Protein AF-A0A7V1RE77-F1 (afdb_monomer_lite)

pLDDT: mean 76.83, std 16.81, range [46.41, 97.62]

Radius of gyration: 34.16 Å; chains: 1; bounding box: 74×62×82 Å

Secondary structure (DSSP, 8-state):
------------------------------PPP--------------------HHHHHHHHHHHHHHHHHHHHHHHHHHHHHHHHHHHHHHHHHHHHHHHHHHHHHHHHHH-GGGGS--HHHHHHHHHHHHHHHHHHHS-TTSTTHHHHHHHHHHHHHHHHHHHHHHHT-

Structure (mmCIF, N/CA/C/O backbone):
data_AF-A0A7V1RE77-F1
#
_entry.id   AF-A0A7V1RE77-F1
#
loop_
_atom_site.group_PDB
_atom_site.id
_atom_site.type_symbol
_atom_site.label_atom_id
_atom_site.label_alt_id
_atom_site.label_comp_id
_atom_site.label_asym_id
_atom_site.label_entity_id
_atom_site.label_seq_id
_atom_site.pdbx_PDB_ins_code
_atom_site.Cartn_x
_atom_site.Cartn_y
_atom_site.Cartn_z
_atom_site.occupancy
_atom_site.B_iso_or_equiv
_atom_site.auth_seq_id
_atom_site.auth_comp_id
_atom_site.auth_asym_id
_atom_site.auth_atom_id
_atom_site.pdbx_PDB_model_num
ATOM 1 N N . MET A 1 1 ? -33.441 -24.476 -20.440 1.00 50.47 1 MET A N 1
ATOM 2 C CA . MET A 1 1 ? -33.194 -23.279 -19.606 1.00 50.47 1 MET A CA 1
ATOM 3 C C . MET A 1 1 ? -32.379 -22.295 -20.426 1.00 50.47 1 MET A C 1
ATOM 5 O O . MET A 1 1 ? -31.229 -22.578 -20.737 1.00 50.47 1 MET A O 1
ATOM 9 N N . GLN A 1 2 ? -33.026 -21.233 -20.901 1.00 46.41 2 GLN A N 1
ATOM 10 C CA . GLN A 1 2 ? -32.471 -20.288 -21.871 1.00 46.41 2 GLN A CA 1
ATOM 11 C C . GLN A 1 2 ? -31.611 -19.235 -21.156 1.00 46.41 2 GLN A C 1
ATOM 13 O O . GLN A 1 2 ? -31.990 -18.736 -20.100 1.00 46.41 2 GLN A O 1
ATOM 18 N N . ARG A 1 3 ? -30.434 -18.940 -21.720 1.00 51.94 3 ARG A N 1
ATOM 19 C CA . ARG A 1 3 ? -29.492 -17.919 -21.245 1.00 51.94 3 ARG A CA 1
ATOM 20 C C . ARG A 1 3 ? -29.816 -16.599 -21.941 1.00 51.94 3 ARG A C 1
ATOM 22 O O . ARG A 1 3 ? -29.704 -16.525 -23.160 1.00 51.94 3 ARG A O 1
ATOM 29 N N . THR A 1 4 ? -30.184 -15.572 -21.183 1.00 62.53 4 THR A N 1
ATOM 30 C CA . THR A 1 4 ? -30.335 -14.203 -21.692 1.00 62.53 4 THR A CA 1
ATOM 31 C C . THR A 1 4 ? -29.112 -13.379 -21.312 1.00 62.53 4 THR A C 1
ATOM 33 O O . THR A 1 4 ? -28.883 -13.065 -20.145 1.00 62.53 4 THR A O 1
ATOM 36 N N . THR A 1 5 ? -28.313 -13.070 -22.325 1.00 57.59 5 THR A N 1
ATOM 37 C CA . THR A 1 5 ? -27.141 -12.196 -22.296 1.00 57.59 5 THR A CA 1
ATOM 38 C C . THR A 1 5 ? -27.609 -10.740 -22.250 1.00 57.59 5 THR A C 1
ATOM 40 O O . THR A 1 5 ? -28.259 -10.275 -23.182 1.00 57.59 5 THR A O 1
ATOM 43 N N . GLY A 1 6 ? -27.313 -10.021 -21.165 1.00 58.06 6 GLY A N 1
ATOM 44 C CA . GLY A 1 6 ? -27.585 -8.587 -21.040 1.00 58.06 6 GLY A CA 1
ATOM 45 C C . GLY A 1 6 ? -26.399 -7.760 -21.535 1.00 58.06 6 GLY A C 1
ATOM 46 O O . GLY A 1 6 ? -25.322 -7.810 -20.943 1.00 58.06 6 GLY A O 1
ATOM 47 N N . CYS A 1 7 ? -26.594 -7.021 -22.627 1.00 57.97 7 CYS A N 1
ATOM 48 C CA . CYS A 1 7 ? -25.637 -6.065 -23.176 1.00 57.97 7 CYS A CA 1
ATOM 49 C C . CYS A 1 7 ? -25.528 -4.822 -22.281 1.00 57.97 7 CYS A C 1
ATOM 51 O O . CYS A 1 7 ? -26.518 -4.142 -22.020 1.00 57.97 7 CYS A O 1
ATOM 53 N N . PHE A 1 8 ? -24.307 -4.504 -21.854 1.00 46.94 8 PHE A N 1
ATOM 54 C CA . PHE A 1 8 ? -23.964 -3.238 -21.213 1.00 46.94 8 PHE A CA 1
ATOM 55 C C . PHE A 1 8 ? -23.818 -2.142 -22.273 1.00 46.94 8 PHE A C 1
ATOM 57 O O . PHE A 1 8 ? -22.959 -2.235 -23.148 1.00 46.94 8 PHE A O 1
ATOM 64 N N . ALA A 1 9 ? -24.623 -1.087 -22.163 1.00 53.91 9 ALA A N 1
ATOM 65 C CA . ALA A 1 9 ? -24.419 0.174 -22.866 1.00 53.91 9 ALA A CA 1
ATOM 66 C C . ALA A 1 9 ? -23.876 1.203 -21.863 1.00 53.91 9 ALA A C 1
ATOM 68 O O . ALA A 1 9 ? -24.629 1.765 -21.072 1.00 53.91 9 ALA A O 1
ATOM 69 N N . LEU A 1 10 ? -22.560 1.431 -21.871 1.00 58.12 10 LEU A N 1
ATOM 70 C CA . LEU A 1 10 ? -21.940 2.572 -21.195 1.00 58.12 10 LEU A CA 1
ATOM 71 C C . LEU A 1 10 ? -21.744 3.681 -22.228 1.00 58.12 10 LEU A C 1
ATOM 73 O O . LEU A 1 10 ? -20.793 3.667 -23.008 1.00 58.12 10 LEU A O 1
ATOM 77 N N . ALA A 1 11 ? -22.689 4.618 -22.242 1.00 55.47 11 ALA A N 1
ATOM 78 C CA . ALA A 1 11 ? -22.574 5.876 -22.958 1.00 55.47 11 ALA A CA 1
ATOM 79 C C . ALA A 1 11 ? -21.621 6.805 -22.195 1.00 5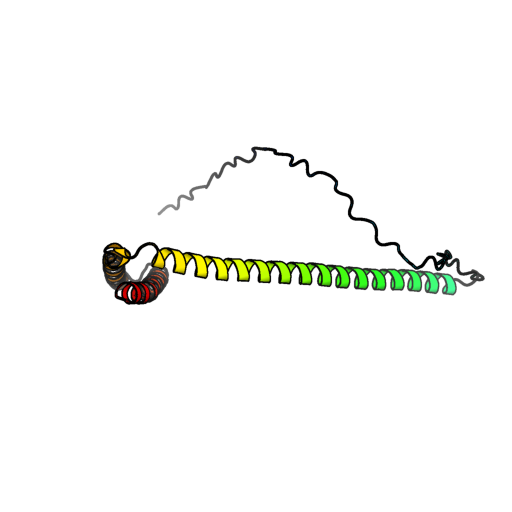5.47 11 ALA A C 1
ATOM 81 O O . ALA A 1 11 ? -21.763 7.018 -20.991 1.00 55.47 11 ALA A O 1
ATOM 82 N N . GLY A 1 12 ? -20.626 7.324 -22.910 1.00 50.22 12 GLY A N 1
ATOM 83 C CA . GLY A 1 12 ? -19.677 8.295 -22.394 1.00 50.22 12 GLY A CA 1
ATOM 84 C C . GLY A 1 12 ? -20.274 9.691 -22.233 1.00 50.22 12 GLY A C 1
ATOM 85 O O . GLY A 1 12 ? -21.223 10.070 -22.912 1.00 50.22 12 GLY A O 1
ATOM 86 N N . ALA A 1 13 ? -19.635 10.481 -21.378 1.00 51.34 13 ALA A N 1
ATOM 87 C CA . ALA A 1 13 ? -19.669 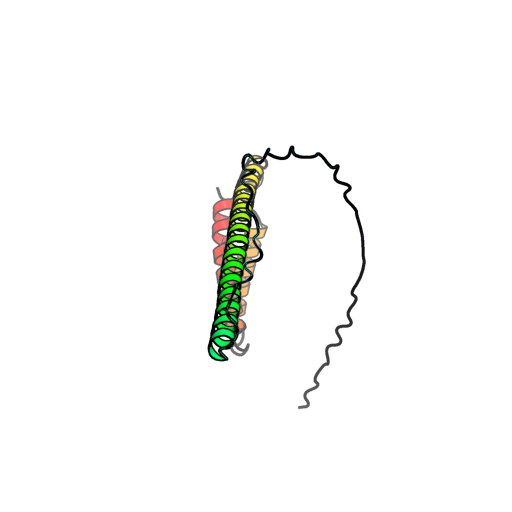11.933 -21.446 1.00 51.34 13 ALA A CA 1
ATOM 88 C C . ALA A 1 13 ? -18.283 12.446 -21.049 1.00 51.34 13 ALA A C 1
ATOM 90 O O . ALA A 1 13 ? -17.881 12.423 -19.888 1.00 51.34 13 ALA A O 1
ATOM 91 N N . VAL A 1 14 ? -17.531 12.829 -22.075 1.00 48.16 14 VAL A N 1
ATOM 92 C CA . VAL A 1 14 ? -16.247 13.516 -22.000 1.00 48.16 14 VAL A CA 1
ATOM 93 C C . VAL A 1 14 ? -16.529 15.014 -22.144 1.00 48.16 14 VAL A C 1
ATOM 95 O O . VAL A 1 14 ? -17.391 15.404 -22.930 1.00 48.16 14 VAL A O 1
ATOM 98 N N . THR A 1 15 ? -15.706 15.821 -21.469 1.00 49.41 15 THR A N 1
ATOM 99 C CA . THR A 1 15 ? -15.410 17.258 -21.679 1.00 49.41 15 THR A CA 1
ATOM 100 C C . THR A 1 15 ? -16.120 18.293 -20.796 1.00 49.41 15 THR A C 1
ATOM 102 O O . THR A 1 15 ? -17.299 18.575 -20.964 1.00 49.41 15 THR A O 1
ATOM 105 N N . LEU A 1 16 ? -15.318 18.962 -19.957 1.00 55.19 16 LEU A N 1
ATOM 106 C CA . LEU A 1 16 ? -15.367 20.399 -19.621 1.00 55.19 16 LEU A CA 1
ATOM 107 C C . LEU A 1 16 ? -14.030 20.719 -18.915 1.00 55.19 16 LEU A C 1
ATOM 109 O O . LEU A 1 16 ? -13.801 20.258 -17.804 1.00 55.19 16 LEU A O 1
ATOM 113 N N . LEU A 1 17 ? -12.971 21.171 -19.599 1.00 50.41 17 LEU A N 1
ATOM 114 C CA . LEU A 1 17 ? -12.688 22.535 -20.082 1.00 50.41 17 LEU A CA 1
ATOM 115 C C . LEU A 1 17 ? -12.854 23.627 -19.007 1.00 50.41 17 LEU A C 1
ATOM 117 O O . LEU A 1 17 ? -13.942 24.137 -18.775 1.00 50.41 17 LEU A O 1
ATOM 121 N N . GLY A 1 18 ? -11.720 23.999 -18.408 1.00 52.00 18 GLY A N 1
ATOM 122 C CA . GLY A 1 18 ? -11.492 25.178 -17.565 1.00 52.00 18 GLY A CA 1
ATOM 123 C C . GLY A 1 18 ? -10.124 25.006 -16.888 1.00 52.00 18 GLY A C 1
ATOM 124 O O . GLY A 1 18 ? -9.947 24.079 -16.116 1.00 52.00 18 GLY A O 1
ATOM 125 N N . GLY A 1 19 ? -9.047 25.729 -17.189 1.00 52.38 19 GLY A N 1
ATOM 126 C CA . GLY A 1 19 ? -8.940 27.092 -17.685 1.00 52.38 19 GLY A CA 1
ATOM 127 C C . GLY A 1 19 ? -8.644 28.022 -16.513 1.00 52.38 19 GLY A C 1
ATOM 128 O O . GLY A 1 19 ? -9.552 28.703 -16.070 1.00 52.38 19 GLY A O 1
ATOM 129 N N . MET A 1 20 ? -7.399 28.053 -16.020 1.00 48.75 20 MET A N 1
ATOM 130 C CA . MET A 1 20 ? -6.853 29.208 -15.295 1.00 48.75 20 MET A CA 1
ATOM 131 C C . MET A 1 20 ? -5.351 29.334 -15.549 1.00 48.75 20 MET A C 1
ATOM 133 O O . MET A 1 20 ? -4.541 28.498 -15.152 1.00 48.75 20 MET A O 1
ATOM 137 N N . ALA A 1 21 ? -5.018 30.401 -16.269 1.00 51.66 21 ALA A N 1
ATOM 138 C CA . ALA A 1 21 ? -3.675 30.872 -16.525 1.00 51.66 21 ALA A CA 1
ATOM 139 C C . ALA A 1 21 ? -3.098 31.485 -15.242 1.00 51.66 21 ALA A C 1
ATOM 141 O O . ALA A 1 21 ? -3.619 32.475 -14.734 1.00 51.66 21 ALA A O 1
ATOM 142 N N . ALA A 1 22 ? -2.007 30.914 -14.734 1.00 54.91 22 ALA A N 1
ATOM 143 C CA . ALA A 1 22 ? -1.192 31.547 -13.707 1.00 54.91 22 ALA A CA 1
ATOM 144 C C . ALA A 1 22 ? -0.044 32.292 -14.398 1.00 54.91 22 ALA A C 1
ATOM 146 O O . ALA A 1 22 ? 0.915 31.698 -14.893 1.00 54.91 22 ALA A O 1
ATOM 147 N N . GLN A 1 23 ? -0.182 33.612 -14.459 1.00 58.03 23 GLN A N 1
ATOM 148 C CA . GLN A 1 23 ? 0.808 34.542 -14.978 1.00 58.03 23 GLN A CA 1
ATOM 149 C C . GLN A 1 23 ? 1.932 34.706 -13.946 1.00 58.03 23 GLN A C 1
ATOM 151 O O . GLN A 1 23 ? 1.881 35.569 -13.071 1.00 58.03 23 GLN A O 1
ATOM 156 N N . ALA A 1 24 ? 2.940 33.835 -14.015 1.00 52.34 24 ALA A N 1
ATOM 157 C CA . ALA A 1 24 ? 4.124 33.930 -13.171 1.00 52.34 24 ALA A CA 1
ATOM 158 C C . ALA A 1 24 ? 5.125 34.918 -13.782 1.00 52.34 24 ALA A C 1
ATOM 160 O O . ALA A 1 24 ? 5.621 34.743 -14.895 1.00 52.34 24 ALA A O 1
ATOM 161 N N . HIS A 1 25 ? 5.384 35.977 -13.022 1.00 54.59 25 HIS A N 1
ATOM 162 C CA . HIS A 1 25 ? 6.345 37.023 -13.312 1.00 54.59 25 HIS A CA 1
ATOM 163 C C . HIS A 1 25 ? 7.739 36.454 -13.603 1.00 54.59 25 HIS A C 1
ATOM 165 O O . HIS A 1 25 ? 8.337 35.746 -12.796 1.00 54.59 25 HIS A O 1
ATOM 171 N N . SER A 1 26 ? 8.260 36.851 -14.761 1.00 54.47 26 SER A N 1
ATOM 172 C CA . SER A 1 26 ? 9.655 36.751 -15.166 1.00 54.47 26 SER A CA 1
ATOM 173 C C . SER A 1 26 ? 10.550 37.510 -14.179 1.00 54.47 26 SER A C 1
ATOM 175 O O . SER A 1 26 ? 10.737 38.720 -14.305 1.00 54.47 26 SER A O 1
ATOM 177 N N . GLN A 1 27 ? 11.145 36.800 -13.221 1.00 56.91 27 GLN A N 1
ATOM 178 C CA . GLN A 1 27 ? 12.360 37.254 -12.547 1.00 56.91 27 GLN A CA 1
ATOM 179 C C . GLN A 1 27 ? 13.538 36.439 -13.070 1.00 56.91 27 GLN A C 1
ATOM 181 O O . GLN A 1 27 ? 13.727 35.272 -12.746 1.00 56.91 27 GLN A O 1
ATOM 186 N N . ASN A 1 28 ? 14.279 37.107 -13.947 1.00 59.38 28 ASN A N 1
ATOM 187 C CA . ASN A 1 28 ? 15.511 36.717 -14.612 1.00 59.38 28 ASN A CA 1
ATOM 188 C C . ASN A 1 28 ? 16.580 36.235 -13.602 1.00 59.38 28 ASN A C 1
ATOM 190 O O . ASN A 1 28 ? 17.152 37.070 -12.891 1.00 59.38 28 ASN A O 1
ATOM 194 N N . PRO A 1 29 ? 16.893 34.926 -13.519 1.00 59.06 29 PRO A N 1
ATOM 195 C CA . PRO A 1 29 ? 18.073 34.483 -12.804 1.00 59.06 29 PRO A CA 1
ATOM 196 C C . PRO A 1 29 ? 19.292 34.788 -13.674 1.00 59.06 29 PRO A C 1
ATOM 198 O O . PRO A 1 29 ? 19.476 34.228 -14.754 1.00 59.06 29 PRO A O 1
ATOM 201 N N . ARG A 1 30 ? 20.109 35.713 -13.168 1.00 52.91 30 ARG A N 1
ATOM 202 C CA . ARG A 1 30 ? 21.414 36.113 -13.695 1.00 52.91 30 ARG A CA 1
ATOM 203 C C . ARG A 1 30 ? 22.149 34.912 -14.291 1.00 52.91 30 ARG A C 1
ATOM 205 O O . ARG A 1 30 ? 22.518 33.978 -13.582 1.00 52.91 30 ARG A O 1
ATOM 212 N N . HIS A 1 31 ? 22.356 34.985 -15.601 1.00 54.44 31 HIS A N 1
ATOM 213 C CA . HIS A 1 31 ? 23.212 34.089 -16.359 1.00 54.44 31 HIS A CA 1
ATOM 214 C C . HIS A 1 31 ? 24.571 33.954 -15.647 1.00 54.44 31 HIS A C 1
ATOM 216 O O . HIS A 1 31 ? 25.240 34.974 -15.451 1.00 54.44 31 HIS A O 1
ATOM 222 N N . PRO A 1 32 ? 25.022 32.745 -15.272 1.00 56.75 32 PRO A N 1
ATOM 223 C CA . PRO A 1 32 ? 26.417 32.559 -14.919 1.00 56.75 32 PRO A CA 1
ATOM 224 C C . PRO A 1 32 ? 27.244 32.857 -16.171 1.00 56.75 32 PRO A C 1
ATOM 226 O O . PRO A 1 32 ? 27.053 32.242 -17.225 1.00 56.75 32 PRO A O 1
ATOM 229 N N . GLN A 1 33 ? 28.125 33.851 -16.058 1.00 53.19 33 GLN A N 1
ATOM 230 C CA . GLN A 1 33 ? 29.182 34.107 -17.026 1.00 53.19 33 GLN A CA 1
ATOM 231 C C . GLN A 1 33 ? 29.913 32.790 -17.269 1.00 53.19 33 GLN A C 1
ATOM 233 O O . GLN A 1 33 ? 30.426 32.183 -16.335 1.00 53.19 33 GLN A O 1
ATOM 238 N N . ASN A 1 34 ? 29.893 32.328 -18.514 1.00 51.09 34 ASN A N 1
ATOM 239 C CA . ASN A 1 34 ? 30.573 31.123 -18.956 1.00 51.09 34 ASN A CA 1
ATOM 240 C C . ASN A 1 34 ? 32.032 31.497 -19.272 1.00 51.09 34 ASN A C 1
ATOM 242 O O . ASN A 1 34 ? 32.267 32.143 -20.298 1.00 51.09 34 ASN A O 1
ATOM 246 N N . PRO A 1 35 ? 33.028 31.151 -18.434 1.00 58.44 35 PRO A N 1
ATOM 247 C CA . PRO A 1 35 ? 34.417 31.435 -18.735 1.00 58.44 35 PRO A CA 1
ATOM 248 C C . PRO A 1 35 ? 34.950 30.264 -19.553 1.00 58.44 35 PRO A C 1
ATOM 250 O O . PRO A 1 35 ? 35.569 29.354 -19.009 1.00 58.44 35 PRO A O 1
ATOM 253 N N . ARG A 1 36 ? 34.628 30.246 -20.849 1.00 50.81 36 ARG A N 1
ATOM 254 C CA . ARG A 1 36 ? 35.269 29.396 -21.868 1.00 50.81 36 ARG A CA 1
ATOM 255 C C . ARG A 1 36 ? 34.801 29.815 -23.260 1.00 50.81 36 ARG A C 1
ATOM 257 O O . ARG A 1 36 ? 34.208 29.048 -24.010 1.00 50.81 36 ARG A O 1
ATOM 264 N N . GLN A 1 37 ? 35.139 31.047 -23.633 1.00 48.94 37 GLN A N 1
ATOM 265 C CA . GLN A 1 37 ? 35.438 31.345 -25.033 1.00 48.94 37 GLN A CA 1
ATOM 266 C C . GLN A 1 37 ? 36.793 30.705 -25.368 1.00 48.94 37 GLN A C 1
ATOM 268 O O . GLN A 1 37 ? 37.821 31.365 -25.441 1.00 48.94 37 GLN A O 1
ATOM 273 N N . GLY A 1 38 ? 36.803 29.379 -25.482 1.00 53.22 38 GLY A N 1
ATOM 274 C CA . GLY A 1 38 ? 37.793 28.665 -26.273 1.00 53.22 38 GLY A CA 1
ATOM 275 C C . GLY A 1 38 ? 37.065 28.275 -27.544 1.00 53.22 38 GLY A C 1
ATOM 276 O O . GLY A 1 38 ? 36.171 27.434 -27.482 1.00 53.22 38 GLY A O 1
ATOM 277 N N . GLY A 1 39 ? 37.361 28.961 -28.647 1.00 55.62 39 GLY A N 1
ATOM 278 C CA . GLY A 1 39 ? 36.719 28.751 -29.937 1.00 55.62 39 GLY A CA 1
ATOM 279 C C . GLY A 1 39 ? 36.834 27.297 -30.375 1.00 55.62 39 GLY A C 1
ATOM 280 O O . GLY A 1 39 ? 37.838 26.885 -30.946 1.00 55.62 39 GLY A O 1
ATOM 281 N N . LEU A 1 40 ? 35.783 26.520 -30.129 1.00 51.78 40 LEU A N 1
ATOM 282 C CA . LEU A 1 40 ? 35.543 25.302 -30.874 1.00 51.78 40 LEU A CA 1
ATOM 283 C C . LEU A 1 40 ? 35.066 25.765 -32.243 1.00 51.78 40 LEU A C 1
ATOM 285 O O . LEU A 1 40 ? 33.880 26.009 -32.459 1.00 51.78 40 LEU A O 1
ATOM 289 N N . HIS A 1 41 ? 36.023 25.922 -33.155 1.00 50.41 41 HIS A N 1
ATOM 290 C CA . HIS A 1 41 ? 35.754 25.717 -34.563 1.00 50.41 41 HIS A CA 1
ATOM 291 C C . HIS A 1 41 ? 35.007 24.385 -34.655 1.00 50.41 41 HIS A C 1
ATOM 293 O O . HIS A 1 41 ? 35.610 23.316 -34.558 1.00 50.41 41 HIS A O 1
ATOM 299 N N . ALA A 1 42 ? 33.683 24.444 -34.800 1.00 53.44 42 ALA A N 1
ATOM 300 C CA . ALA A 1 42 ? 32.911 23.367 -35.388 1.00 53.44 42 ALA A CA 1
ATOM 301 C C . ALA A 1 42 ? 33.362 23.297 -36.849 1.00 53.44 42 ALA A C 1
ATOM 303 O O . ALA A 1 42 ? 32.689 23.777 -37.757 1.00 53.44 42 ALA A O 1
ATOM 304 N N . GLY A 1 43 ? 34.585 22.801 -37.048 1.00 53.12 43 GLY A N 1
ATOM 305 C CA . GLY A 1 43 ? 35.071 22.392 -38.340 1.00 53.12 43 GLY A CA 1
ATOM 306 C C . GLY A 1 43 ? 34.073 21.359 -38.809 1.00 53.12 43 GLY A C 1
ATOM 307 O O . GLY A 1 43 ? 33.985 20.275 -38.235 1.00 53.12 43 GLY A O 1
ATOM 308 N N . LEU A 1 44 ? 33.273 21.741 -39.801 1.00 55.88 44 LEU A N 1
ATOM 309 C CA . LEU A 1 44 ? 32.672 20.799 -40.722 1.00 55.88 44 LEU A CA 1
ATOM 310 C C . LEU A 1 44 ? 33.825 19.896 -41.145 1.00 55.88 44 LEU A C 1
ATOM 312 O O . LEU A 1 44 ? 34.707 20.322 -41.889 1.00 55.88 44 LEU A O 1
ATOM 316 N N . TRP A 1 45 ? 33.892 18.711 -40.546 1.00 58.81 45 TRP A N 1
ATOM 317 C CA . TRP A 1 45 ? 34.879 17.709 -40.889 1.00 58.81 45 TRP A CA 1
ATOM 318 C C . TRP A 1 45 ? 34.469 17.238 -42.278 1.00 58.81 45 TRP A C 1
ATOM 320 O O . TRP A 1 45 ? 33.620 16.367 -42.435 1.00 58.81 45 TRP A O 1
ATOM 330 N N . VAL A 1 46 ? 34.952 17.954 -43.290 1.00 60.34 46 VAL A N 1
ATOM 331 C CA . VAL A 1 46 ? 34.888 17.543 -44.681 1.00 60.34 46 VAL A CA 1
ATOM 332 C C . VAL A 1 46 ? 36.161 16.734 -44.865 1.00 60.34 46 VAL A C 1
ATOM 334 O O . VAL A 1 46 ? 37.232 17.337 -44.984 1.00 60.34 46 VAL A O 1
ATOM 337 N N . PRO A 1 47 ? 36.106 15.393 -44.791 1.00 59.25 47 PRO A N 1
ATOM 338 C CA . PRO A 1 47 ? 37.273 14.597 -45.107 1.00 59.25 47 PRO A CA 1
ATOM 339 C C . PRO A 1 47 ? 37.687 14.961 -46.531 1.00 59.25 47 PRO A C 1
ATOM 341 O O . PRO A 1 47 ? 36.914 14.813 -47.478 1.00 59.25 47 PRO A O 1
ATOM 344 N N . GLN A 1 48 ? 38.905 15.478 -46.677 1.00 57.88 48 GLN A N 1
ATOM 345 C CA . GLN A 1 48 ? 39.547 15.711 -47.966 1.00 57.88 48 GLN A CA 1
ATOM 346 C C . GLN A 1 48 ? 39.973 14.343 -48.523 1.00 57.88 48 GLN A C 1
ATOM 348 O O . GLN A 1 48 ? 41.151 14.022 -48.635 1.00 57.88 48 GLN A O 1
ATOM 353 N N . ALA A 1 49 ? 38.991 13.474 -48.760 1.00 55.97 49 ALA A N 1
ATOM 354 C CA . ALA A 1 49 ? 39.199 12.156 -49.316 1.00 55.97 49 ALA A CA 1
ATOM 355 C C . ALA A 1 49 ? 39.430 12.320 -50.819 1.00 55.97 49 ALA A C 1
ATOM 357 O O . ALA A 1 49 ? 38.591 12.877 -51.528 1.00 55.97 49 ALA A O 1
ATOM 358 N N . ASN A 1 50 ? 40.558 11.809 -51.314 1.00 61.69 50 ASN A N 1
ATOM 359 C CA . ASN A 1 50 ? 40.721 11.476 -52.727 1.00 61.69 50 ASN A CA 1
ATOM 360 C C . ASN A 1 50 ? 39.671 10.403 -53.071 1.00 61.69 50 ASN A C 1
ATOM 362 O O . ASN A 1 50 ? 39.909 9.203 -52.942 1.00 61.69 50 ASN A O 1
ATOM 366 N N . ALA A 1 51 ? 38.465 10.855 -53.415 1.00 55.09 51 ALA A N 1
ATOM 367 C CA . ALA A 1 51 ? 37.247 10.067 -53.561 1.00 55.09 51 ALA A CA 1
ATOM 368 C C . ALA A 1 51 ? 37.222 9.289 -54.884 1.00 55.09 51 ALA A C 1
ATOM 370 O O . ALA A 1 51 ? 36.378 9.529 -55.749 1.00 55.09 51 ALA A O 1
ATOM 371 N N . HIS A 1 52 ? 38.174 8.377 -55.075 1.00 62.66 52 HIS A N 1
ATOM 372 C CA . HIS A 1 52 ? 38.266 7.594 -56.311 1.00 62.66 52 HIS A CA 1
ATOM 373 C C . HIS A 1 52 ? 38.180 6.080 -56.106 1.00 62.66 52 HIS A C 1
ATOM 375 O O . HIS A 1 52 ? 38.134 5.356 -57.097 1.00 62.66 52 HIS A O 1
ATOM 381 N N . SER A 1 53 ? 38.083 5.580 -54.866 1.00 83.81 53 SER A N 1
ATOM 382 C CA . SER A 1 53 ? 37.766 4.167 -54.627 1.00 83.81 53 SER A CA 1
ATOM 383 C C . SER A 1 53 ? 36.327 4.003 -54.110 1.00 83.81 53 SER A C 1
ATOM 385 O O . SER A 1 53 ? 35.933 4.675 -53.155 1.00 83.81 53 SER A O 1
ATOM 387 N N . PRO A 1 54 ? 35.525 3.097 -54.701 1.00 87.19 54 PRO A N 1
ATOM 388 C CA . PRO A 1 54 ? 34.212 2.726 -54.168 1.00 87.19 54 PRO A CA 1
ATOM 389 C C . PRO A 1 54 ? 34.268 2.265 -52.704 1.00 87.19 54 PRO A C 1
ATOM 391 O O . PRO A 1 54 ? 33.337 2.518 -51.947 1.00 87.19 54 PRO A O 1
ATOM 394 N N . GLN A 1 55 ? 35.389 1.664 -52.288 1.00 86.75 55 GLN A N 1
ATOM 395 C CA . GLN A 1 55 ? 35.611 1.233 -50.908 1.00 86.75 55 GLN A CA 1
ATOM 396 C C . GLN A 1 55 ? 35.608 2.408 -49.921 1.00 86.75 55 GLN A C 1
ATOM 398 O O . GLN A 1 55 ? 34.952 2.326 -48.891 1.00 86.75 55 GLN A O 1
ATOM 403 N N . ALA A 1 56 ? 36.246 3.535 -50.265 1.00 83.00 56 ALA A N 1
ATOM 404 C CA . ALA A 1 56 ? 36.277 4.708 -49.390 1.00 83.00 56 ALA A CA 1
ATOM 405 C C . ALA A 1 56 ? 34.876 5.298 -49.139 1.00 83.00 56 ALA A C 1
ATOM 407 O O . ALA A 1 56 ? 34.624 5.872 -48.082 1.00 83.00 56 ALA A O 1
ATOM 408 N N . LEU A 1 57 ? 33.946 5.145 -50.092 1.00 84.88 57 LEU A N 1
ATOM 409 C CA . LEU A 1 57 ? 32.551 5.550 -49.906 1.00 84.88 57 LEU A CA 1
ATOM 410 C C . LEU A 1 57 ? 31.799 4.593 -48.972 1.00 84.88 57 LEU A C 1
ATOM 412 O O . LEU A 1 57 ? 31.014 5.059 -48.147 1.00 84.88 57 LEU A O 1
ATOM 416 N N . CYS A 1 58 ? 32.044 3.283 -49.068 1.00 89.38 58 CYS A N 1
ATOM 417 C CA . CYS A 1 58 ? 31.487 2.303 -48.133 1.00 89.38 58 CYS A CA 1
ATOM 418 C C . CYS A 1 58 ? 31.974 2.560 -46.701 1.00 89.38 58 CYS A C 1
ATOM 420 O O . CYS A 1 58 ? 31.146 2.647 -45.794 1.00 89.38 58 CYS A O 1
ATOM 422 N N . ASP A 1 59 ? 33.276 2.786 -46.522 1.00 86.81 59 ASP A N 1
ATOM 423 C CA . ASP A 1 59 ? 33.875 3.051 -45.211 1.00 86.81 59 ASP A CA 1
ATOM 424 C C . ASP A 1 59 ? 33.291 4.333 -44.579 1.00 86.81 59 ASP A C 1
ATOM 426 O O . ASP A 1 59 ? 32.929 4.343 -43.401 1.00 86.81 59 ASP A O 1
ATOM 430 N N . LEU A 1 60 ? 33.087 5.395 -45.374 1.00 85.69 60 LEU A N 1
ATOM 431 C CA . LEU A 1 60 ? 32.468 6.642 -44.903 1.00 85.69 60 LEU A CA 1
ATOM 432 C C . LEU A 1 60 ? 30.996 6.451 -44.493 1.00 85.69 60 LEU A C 1
ATOM 434 O O . LEU A 1 60 ? 30.536 7.038 -43.509 1.00 85.69 60 LEU A O 1
ATOM 438 N N . VAL A 1 61 ? 30.239 5.633 -45.231 1.00 92.25 61 VAL A N 1
ATOM 439 C CA . VAL A 1 61 ? 28.842 5.313 -44.889 1.00 92.25 61 VAL A CA 1
ATOM 440 C C . VAL A 1 61 ? 28.777 4.489 -43.602 1.00 92.25 61 VAL A C 1
ATOM 442 O O . VAL A 1 61 ? 27.930 4.764 -42.747 1.00 92.25 61 VAL A O 1
ATOM 445 N N . GLU A 1 62 ? 29.673 3.518 -43.425 1.00 93.00 62 GLU A N 1
ATOM 446 C CA . GLU A 1 62 ? 29.759 2.722 -42.197 1.00 93.00 62 GLU A CA 1
ATOM 447 C C . GLU A 1 62 ? 30.152 3.571 -40.983 1.00 93.00 62 GLU A C 1
ATOM 449 O O . GLU A 1 62 ? 29.518 3.450 -39.928 1.00 93.00 62 GLU A O 1
ATOM 454 N N . GLU A 1 63 ? 31.122 4.477 -41.134 1.00 90.75 63 GLU A N 1
ATOM 455 C CA . GLU A 1 63 ? 31.530 5.420 -40.088 1.00 90.75 63 GLU A CA 1
ATOM 456 C C . GLU A 1 63 ? 30.371 6.350 -39.698 1.00 90.75 63 GLU A C 1
ATOM 458 O O . GLU A 1 63 ? 30.065 6.520 -38.512 1.00 90.75 63 GLU A O 1
ATOM 463 N N . HIS A 1 64 ? 29.642 6.878 -40.686 1.00 93.62 64 HIS A N 1
ATOM 464 C CA . HIS A 1 64 ? 28.467 7.709 -40.438 1.00 93.62 64 HIS A CA 1
ATOM 465 C C . HIS A 1 64 ? 27.367 6.941 -39.686 1.00 93.62 64 HIS A C 1
ATOM 467 O O . HIS A 1 64 ? 26.785 7.449 -38.722 1.00 93.62 64 HIS A O 1
ATOM 473 N N . GLN A 1 65 ? 27.100 5.689 -40.069 1.00 94.06 65 GLN A N 1
ATOM 474 C CA . GLN A 1 65 ? 26.143 4.839 -39.356 1.00 94.06 65 GLN A CA 1
ATOM 475 C C . GLN A 1 65 ? 26.613 4.491 -37.935 1.00 94.06 65 GLN A C 1
ATOM 477 O O . GLN A 1 65 ? 25.796 4.453 -37.010 1.00 94.06 65 GLN A O 1
ATOM 482 N N . ALA A 1 66 ? 27.911 4.246 -37.734 1.00 92.62 66 ALA A N 1
ATOM 483 C CA . ALA A 1 66 ? 28.485 3.983 -36.416 1.00 92.62 66 ALA A CA 1
ATOM 484 C C . ALA A 1 66 ? 28.323 5.189 -35.482 1.00 92.62 66 ALA A C 1
ATOM 486 O O . ALA A 1 66 ? 27.916 5.021 -34.327 1.00 92.62 66 ALA A O 1
ATOM 487 N N . TRP A 1 67 ? 28.540 6.400 -35.999 1.00 94.56 67 TRP A N 1
ATOM 488 C CA . TRP A 1 67 ? 28.315 7.643 -35.266 1.00 94.56 67 TRP A CA 1
ATOM 489 C C . TRP A 1 67 ? 26.853 7.802 -34.817 1.00 94.56 67 TRP A C 1
ATOM 491 O O . TRP A 1 67 ? 26.599 8.107 -33.647 1.00 94.56 67 TRP A O 1
ATOM 501 N N . HIS A 1 68 ? 25.877 7.521 -35.693 1.00 93.50 68 HIS A N 1
ATOM 502 C CA . HIS A 1 68 ? 24.450 7.553 -35.322 1.00 93.50 68 HIS A CA 1
ATOM 503 C C . HIS A 1 68 ? 24.117 6.539 -34.227 1.00 93.50 68 HIS A C 1
ATOM 505 O O . HIS A 1 68 ? 23.490 6.901 -33.231 1.00 93.50 68 HIS A O 1
ATOM 511 N N . ARG A 1 69 ? 24.607 5.294 -34.344 1.00 94.44 69 ARG A N 1
ATOM 512 C CA . ARG A 1 69 ? 24.422 4.265 -33.302 1.00 94.44 69 ARG A CA 1
ATOM 513 C C . ARG A 1 69 ? 24.991 4.713 -31.955 1.00 94.44 69 ARG A C 1
ATOM 515 O O . ARG A 1 69 ? 24.342 4.534 -30.922 1.00 94.44 69 ARG A O 1
ATOM 522 N N . GLN A 1 70 ? 26.180 5.316 -31.956 1.00 91.69 70 GLN A N 1
ATOM 523 C CA . GLN A 1 70 ? 26.812 5.818 -30.737 1.00 91.69 70 GLN A CA 1
ATOM 524 C C . GLN A 1 70 ? 26.013 6.976 -30.120 1.00 91.69 70 GLN A C 1
ATOM 526 O O . GLN A 1 70 ? 25.794 7.000 -28.906 1.00 91.69 70 GLN A O 1
ATOM 531 N N . ASN A 1 71 ? 25.528 7.916 -30.932 1.00 87.31 71 ASN A N 1
ATOM 532 C CA . ASN A 1 71 ? 24.697 9.016 -30.445 1.00 87.31 71 ASN A CA 1
ATOM 533 C C . ASN A 1 71 ? 23.353 8.545 -29.895 1.00 87.31 71 ASN A C 1
ATOM 535 O O . ASN A 1 71 ? 22.945 9.010 -28.829 1.00 87.31 71 ASN A O 1
ATOM 539 N N . ASP A 1 72 ? 22.708 7.577 -30.537 1.00 88.62 72 ASP A N 1
ATOM 540 C CA . ASP A 1 72 ? 21.480 6.973 -30.023 1.00 88.62 72 ASP A CA 1
ATOM 541 C C . ASP A 1 72 ? 21.700 6.310 -28.661 1.00 88.62 72 ASP A C 1
ATOM 543 O O . ASP A 1 72 ? 20.901 6.497 -27.738 1.00 88.62 72 ASP A O 1
ATOM 547 N N . GLN A 1 73 ? 22.811 5.588 -28.486 1.00 89.38 73 GLN A N 1
ATOM 548 C CA . GLN A 1 73 ? 23.178 5.015 -27.189 1.00 89.38 73 GLN A CA 1
ATOM 549 C C . GLN A 1 73 ? 23.399 6.100 -26.125 1.00 89.38 73 GLN A C 1
ATOM 551 O O . GLN A 1 73 ? 22.878 5.983 -25.011 1.00 89.38 73 GLN A O 1
ATOM 556 N N . ARG A 1 74 ? 24.103 7.191 -26.460 1.00 87.44 74 ARG A N 1
ATOM 557 C CA . ARG A 1 74 ? 24.290 8.342 -25.554 1.00 87.44 74 ARG A CA 1
ATOM 558 C C . ARG A 1 74 ? 22.961 9.004 -25.190 1.00 87.44 74 ARG A C 1
ATOM 560 O O . ARG A 1 74 ? 22.747 9.362 -24.033 1.00 87.44 74 ARG A O 1
ATOM 567 N N . MET A 1 75 ? 22.037 9.126 -26.140 1.00 86.06 75 MET A N 1
ATOM 568 C CA . MET A 1 75 ? 20.714 9.702 -25.895 1.00 86.06 75 MET A CA 1
ATOM 569 C C . MET A 1 75 ? 19.846 8.798 -25.016 1.00 86.06 75 MET A C 1
ATOM 571 O O . MET A 1 75 ? 19.163 9.299 -24.118 1.00 86.06 75 MET A O 1
ATOM 575 N N . ARG A 1 76 ? 19.896 7.473 -25.208 1.00 87.31 76 ARG A N 1
ATOM 576 C CA . ARG A 1 76 ? 19.183 6.505 -24.355 1.00 87.31 76 ARG A CA 1
ATOM 577 C C . ARG A 1 76 ? 19.697 6.531 -22.918 1.00 87.31 76 ARG A C 1
ATOM 579 O O . ARG A 1 76 ? 18.888 6.615 -21.995 1.00 87.31 76 ARG A O 1
ATOM 586 N N . THR A 1 77 ? 21.015 6.537 -22.716 1.00 90.25 77 THR A N 1
ATOM 587 C CA . THR A 1 77 ? 21.607 6.593 -21.366 1.00 90.25 77 THR A CA 1
ATOM 588 C C . THR A 1 77 ? 21.340 7.932 -20.678 1.00 90.25 77 THR A C 1
ATOM 590 O O . THR A 1 77 ? 20.999 7.952 -19.495 1.00 90.25 77 THR A O 1
ATOM 593 N N . ALA A 1 78 ? 21.383 9.050 -21.411 1.00 84.75 78 ALA A N 1
ATOM 594 C CA . ALA A 1 78 ? 21.045 10.367 -20.872 1.00 84.75 78 ALA A CA 1
ATOM 595 C C . ALA A 1 78 ? 19.561 10.488 -20.478 1.00 84.75 78 ALA A C 1
ATOM 597 O O . ALA A 1 78 ? 19.253 11.057 -19.424 1.00 84.75 78 ALA A O 1
ATOM 598 N N . ARG A 1 79 ? 18.639 9.942 -21.289 1.00 83.44 79 ARG A N 1
ATOM 599 C CA . ARG A 1 79 ? 17.205 9.869 -20.949 1.00 83.44 79 ARG A CA 1
ATOM 600 C C . ARG A 1 79 ? 16.986 9.009 -19.709 1.00 83.44 79 ARG A C 1
ATOM 602 O O . ARG A 1 79 ? 16.393 9.497 -18.751 1.00 83.44 79 ARG A O 1
ATOM 609 N N . TYR A 1 80 ? 17.572 7.812 -19.672 1.00 83.56 80 TYR A N 1
ATOM 610 C CA . TYR A 1 80 ? 17.508 6.931 -18.507 1.00 83.56 80 TYR A CA 1
ATOM 611 C C . TYR A 1 80 ? 18.026 7.620 -17.235 1.00 83.56 80 TYR A C 1
ATOM 613 O O . TYR A 1 80 ? 17.347 7.626 -16.213 1.00 83.56 80 TYR A O 1
ATOM 621 N N . ALA A 1 81 ? 19.175 8.299 -17.297 1.00 83.00 81 ALA A N 1
ATOM 622 C CA . ALA A 1 81 ? 19.731 9.029 -16.156 1.00 83.00 81 ALA A CA 1
ATOM 623 C C . ALA A 1 81 ? 18.859 10.218 -15.702 1.00 83.00 81 ALA A C 1
ATOM 625 O O . ALA A 1 81 ? 18.860 10.583 -14.521 1.00 83.00 81 ALA A O 1
ATOM 626 N N . ARG A 1 82 ? 18.128 10.862 -16.621 1.00 82.75 82 ARG A N 1
ATOM 627 C CA . ARG A 1 82 ? 17.175 11.934 -16.292 1.00 82.75 82 ARG A CA 1
ATOM 628 C C . ARG A 1 82 ? 15.929 11.371 -15.612 1.00 82.75 82 ARG A C 1
ATOM 630 O O . ARG A 1 82 ? 15.521 11.897 -14.576 1.00 82.75 82 ARG A O 1
ATOM 637 N N . ASP A 1 83 ? 15.361 10.306 -16.161 1.00 83.94 83 ASP A N 1
ATOM 638 C CA . ASP A 1 83 ? 14.148 9.684 -15.631 1.00 83.94 83 ASP A CA 1
ATOM 639 C C . ASP A 1 83 ? 14.408 9.000 -14.289 1.00 83.94 83 ASP A C 1
ATOM 641 O O . ASP A 1 83 ? 13.613 9.148 -13.362 1.00 83.94 83 ASP A O 1
ATOM 645 N N . HIS A 1 84 ? 15.574 8.369 -14.131 1.00 86.19 84 HIS A N 1
ATOM 646 C CA . HIS A 1 84 ? 16.011 7.794 -12.864 1.00 86.19 84 HIS A CA 1
ATOM 647 C C . HIS A 1 84 ? 16.125 8.865 -11.767 1.00 86.19 84 HIS A C 1
ATOM 649 O O . HIS A 1 84 ? 15.584 8.690 -10.678 1.00 86.19 84 HIS A O 1
ATOM 655 N N . ARG A 1 85 ? 16.726 10.031 -12.052 1.00 84.25 85 ARG A N 1
ATOM 656 C CA . ARG A 1 85 ? 16.758 11.152 -11.090 1.00 84.25 85 ARG A CA 1
ATOM 657 C C . ARG A 1 85 ? 15.360 11.664 -10.734 1.00 84.25 85 ARG A C 1
ATOM 659 O O . ARG A 1 85 ? 15.078 11.889 -9.562 1.00 84.25 85 ARG A O 1
ATOM 666 N N . ARG A 1 86 ? 14.462 11.801 -11.718 1.00 85.56 86 ARG A N 1
ATOM 667 C CA . ARG A 1 86 ? 13.057 12.198 -11.480 1.00 85.56 86 ARG A CA 1
ATOM 668 C C . ARG A 1 86 ? 12.282 11.176 -10.652 1.00 85.56 86 ARG A C 1
ATOM 670 O O . ARG A 1 86 ? 11.343 11.543 -9.949 1.00 85.56 86 ARG A O 1
ATOM 677 N N . PHE A 1 87 ? 12.617 9.899 -10.781 1.00 82.88 87 PHE A N 1
ATOM 678 C CA . PHE A 1 87 ? 12.024 8.841 -9.979 1.00 82.88 87 PHE A CA 1
ATOM 679 C C . PHE A 1 87 ? 12.449 8.954 -8.510 1.00 82.88 87 PHE A C 1
ATOM 681 O O . PHE A 1 87 ? 11.574 8.990 -7.651 1.00 82.88 87 PHE A O 1
ATOM 688 N N . HIS A 1 88 ? 13.747 9.126 -8.232 1.00 87.75 88 HIS A N 1
ATOM 689 C CA . HIS A 1 88 ? 14.248 9.302 -6.859 1.00 87.75 88 HIS A CA 1
ATOM 690 C C . HIS A 1 88 ? 13.670 10.540 -6.168 1.00 87.75 88 HIS A C 1
ATOM 692 O O . HIS A 1 88 ? 13.128 10.413 -5.079 1.00 87.75 88 HIS A O 1
ATOM 698 N N . VAL A 1 89 ? 13.625 11.694 -6.845 1.00 88.19 89 VAL A N 1
ATOM 699 C CA . VAL A 1 89 ? 13.005 12.912 -6.277 1.00 88.19 89 VAL A CA 1
ATOM 700 C C . VAL A 1 89 ? 11.528 12.696 -5.915 1.00 88.19 89 VAL A C 1
ATOM 702 O O . VAL A 1 89 ? 11.068 13.176 -4.883 1.00 88.19 89 VAL A O 1
ATOM 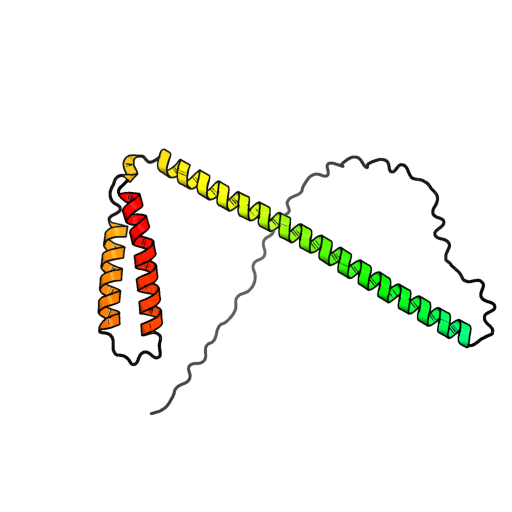705 N N . ARG A 1 90 ? 10.769 11.946 -6.731 1.00 82.69 90 ARG A N 1
ATOM 706 C CA . ARG A 1 90 ? 9.369 11.608 -6.411 1.00 82.69 90 ARG A CA 1
ATOM 707 C C . ARG A 1 90 ? 9.247 10.643 -5.233 1.00 82.69 90 ARG A C 1
ATOM 709 O O . ARG A 1 90 ? 8.281 10.743 -4.481 1.00 82.69 90 ARG A O 1
ATOM 716 N N . LEU A 1 91 ? 10.180 9.703 -5.087 1.00 82.94 91 LEU A N 1
ATOM 717 C CA . LEU A 1 91 ? 10.198 8.796 -3.940 1.00 82.94 91 LEU A CA 1
ATOM 718 C C . LEU A 1 91 ? 10.527 9.534 -2.642 1.00 82.94 91 LEU A C 1
ATOM 720 O O . LEU A 1 91 ? 9.859 9.289 -1.638 1.00 82.94 91 LEU A O 1
ATOM 724 N N . ASP A 1 92 ? 11.490 10.453 -2.677 1.00 85.00 92 ASP A N 1
ATOM 725 C CA . ASP A 1 92 ? 11.858 11.263 -1.515 1.00 85.00 92 ASP A CA 1
ATOM 726 C C . ASP A 1 92 ? 10.699 12.172 -1.085 1.00 85.00 92 ASP A C 1
ATOM 728 O O . ASP A 1 92 ? 10.313 12.147 0.081 1.00 85.00 92 ASP A O 1
ATOM 732 N N . ALA A 1 93 ? 10.036 12.849 -2.031 1.00 82.31 93 ALA A N 1
ATOM 733 C CA . ALA A 1 93 ? 8.846 13.653 -1.734 1.00 82.31 93 ALA A CA 1
ATOM 734 C C . ALA A 1 93 ? 7.724 12.821 -1.081 1.00 82.31 93 ALA A C 1
ATOM 736 O O . ALA A 1 93 ? 7.176 13.200 -0.049 1.00 82.31 93 ALA A O 1
ATOM 737 N N . ARG A 1 94 ? 7.435 11.626 -1.617 1.00 86.44 94 ARG A N 1
ATOM 738 C CA . ARG A 1 94 ? 6.420 10.727 -1.042 1.00 86.44 94 ARG A CA 1
ATOM 739 C C . ARG A 1 94 ? 6.793 10.246 0.363 1.00 86.44 94 ARG A C 1
ATOM 741 O O . ARG A 1 94 ? 5.914 9.995 1.187 1.00 86.44 94 ARG A O 1
ATOM 748 N N . ARG A 1 95 ? 8.085 10.052 0.634 1.00 87.50 95 ARG A N 1
ATOM 749 C CA . ARG A 1 95 ? 8.571 9.678 1.964 1.00 87.50 95 ARG A CA 1
ATOM 750 C C . ARG A 1 95 ? 8.342 10.813 2.960 1.00 87.50 95 ARG A C 1
ATOM 752 O O . ARG A 1 95 ? 7.894 10.525 4.070 1.00 87.50 95 ARG A O 1
ATOM 759 N N . ASP A 1 96 ? 8.612 12.054 2.573 1.00 86.75 96 ASP A N 1
ATOM 760 C CA . ASP A 1 96 ? 8.387 13.219 3.431 1.00 86.75 96 ASP A CA 1
ATOM 761 C C . ASP A 1 96 ? 6.894 13.407 3.736 1.00 86.75 96 ASP A C 1
ATOM 763 O O . ASP A 1 96 ? 6.539 13.531 4.909 1.00 86.75 96 ASP A O 1
ATOM 767 N N . ASP A 1 97 ? 6.011 13.232 2.745 1.00 85.25 97 ASP A N 1
ATOM 768 C CA . ASP A 1 97 ? 4.552 13.250 2.949 1.00 85.25 97 ASP A CA 1
ATOM 769 C C . ASP A 1 97 ? 4.093 12.208 3.990 1.00 85.25 97 ASP A C 1
ATOM 771 O O . ASP A 1 97 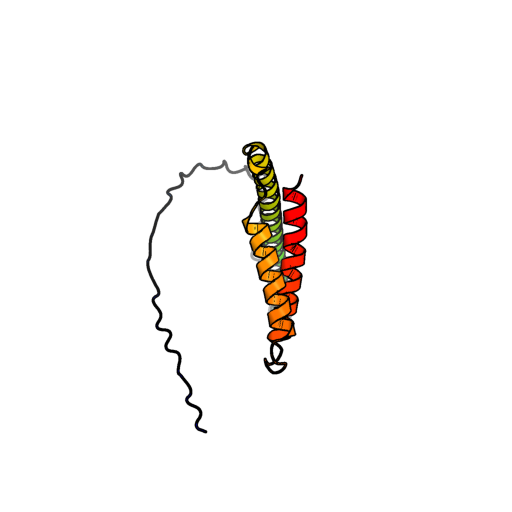? 3.272 12.491 4.867 1.00 85.25 97 ASP A O 1
ATOM 775 N N . ILE A 1 98 ? 4.643 10.986 3.940 1.00 85.44 98 ILE A N 1
ATOM 776 C CA . ILE A 1 98 ? 4.332 9.923 4.914 1.00 85.44 98 ILE A CA 1
ATOM 777 C C . ILE A 1 98 ? 4.810 10.310 6.320 1.00 85.44 98 ILE A C 1
ATOM 779 O O . ILE A 1 98 ? 4.143 10.009 7.319 1.00 85.44 98 ILE A O 1
ATOM 783 N N . LEU A 1 99 ? 5.980 10.939 6.425 1.00 86.50 99 LEU A N 1
ATOM 784 C CA . LEU A 1 99 ? 6.523 11.376 7.708 1.00 86.50 99 LEU A CA 1
ATOM 785 C C . LEU A 1 99 ? 5.717 12.540 8.288 1.00 86.50 99 LEU A C 1
ATOM 787 O O . LEU A 1 99 ? 5.459 12.536 9.497 1.00 86.50 99 LEU A O 1
ATOM 791 N N . ASP A 1 100 ? 5.268 13.473 7.454 1.00 87.00 100 ASP A N 1
ATOM 792 C CA . ASP A 1 100 ? 4.422 14.591 7.864 1.00 87.00 100 ASP A CA 1
ATOM 793 C C . ASP A 1 100 ? 3.025 14.128 8.271 1.00 87.00 100 ASP A C 1
ATOM 795 O O . ASP A 1 100 ? 2.563 14.507 9.349 1.00 87.00 100 ASP A O 1
ATOM 799 N N . ALA A 1 101 ? 2.410 13.193 7.541 1.00 83.19 101 ALA A N 1
ATOM 800 C CA . ALA A 1 101 ? 1.154 12.564 7.956 1.00 83.19 101 ALA A CA 1
ATOM 801 C C . ALA A 1 101 ? 1.274 11.898 9.343 1.00 83.19 101 ALA A C 1
ATOM 803 O O . ALA A 1 101 ? 0.399 12.040 10.199 1.00 83.19 101 ALA A O 1
ATOM 804 N N . ARG A 1 102 ? 2.404 11.233 9.632 1.00 82.31 102 ARG A N 1
ATOM 805 C CA . ARG A 1 102 ? 2.683 10.659 10.966 1.00 82.31 102 ARG A CA 1
ATOM 806 C C . ARG A 1 102 ? 2.929 11.715 12.046 1.00 82.31 102 ARG A C 1
ATOM 808 O O . ARG A 1 102 ? 2.696 11.445 13.228 1.00 82.31 102 ARG A O 1
ATOM 815 N N . ARG A 1 103 ? 3.460 12.891 11.700 1.00 84.69 103 ARG A N 1
ATOM 816 C CA . ARG A 1 103 ? 3.593 14.016 12.645 1.00 84.69 103 ARG A CA 1
ATOM 817 C C . ARG A 1 103 ? 2.226 14.618 12.946 1.00 84.69 103 ARG A C 1
ATOM 819 O O . ARG A 1 103 ? 1.901 14.763 14.122 1.00 84.69 103 ARG A O 1
ATOM 826 N N . GLN A 1 104 ? 1.428 14.876 11.915 1.00 81.25 104 GLN A N 1
ATOM 827 C CA . GLN A 1 104 ? 0.075 15.418 12.037 1.00 81.25 104 GLN A CA 1
ATOM 828 C C . GLN A 1 104 ? -0.831 14.482 12.843 1.00 81.25 104 GLN A C 1
ATOM 830 O O . GLN A 1 104 ? -1.461 14.934 13.794 1.00 81.25 104 GLN A O 1
ATOM 835 N N . GLY A 1 105 ? -0.807 13.170 12.578 1.00 75.25 105 GLY A N 1
ATOM 836 C CA . GLY A 1 105 ? -1.569 12.193 13.369 1.00 75.25 105 GLY A CA 1
ATOM 837 C C . GLY A 1 105 ? -1.200 12.198 14.859 1.00 75.25 105 GLY A C 1
ATOM 838 O O . GLY A 1 105 ? -2.069 12.122 15.723 1.00 75.25 105 GLY A O 1
ATOM 839 N N . ARG A 1 106 ? 0.087 12.386 15.192 1.00 77.31 106 ARG A N 1
ATOM 840 C CA . ARG A 1 106 ? 0.532 12.531 16.592 1.00 77.31 106 ARG A CA 1
ATOM 841 C C . ARG A 1 106 ? 0.111 13.858 17.222 1.00 77.31 106 ARG A C 1
ATOM 843 O O . ARG A 1 106 ? -0.180 13.892 18.415 1.00 77.31 106 ARG A O 1
ATOM 850 N N . GLN A 1 107 ? 0.101 14.944 16.453 1.00 75.88 107 GLN A N 1
ATOM 851 C CA . GLN A 1 107 ? -0.368 16.247 16.929 1.00 75.88 107 GLN A CA 1
ATOM 852 C C . GLN A 1 107 ? -1.878 16.245 17.176 1.00 75.88 107 GLN A C 1
ATOM 854 O O . GLN A 1 107 ? -2.307 16.759 18.204 1.00 75.88 107 GLN A O 1
ATOM 859 N N . TYR A 1 108 ? -2.652 15.603 16.299 1.00 70.25 108 TYR A N 1
ATOM 860 C CA . TYR A 1 108 ? -4.095 15.441 16.455 1.00 70.25 108 TYR A CA 1
ATOM 861 C C . TYR A 1 108 ? -4.442 14.717 17.765 1.00 70.25 108 TYR A C 1
ATOM 863 O O . TYR A 1 108 ? -5.204 15.242 18.572 1.00 70.25 108 TYR A O 1
ATOM 871 N N . HIS A 1 109 ? -3.780 13.589 18.055 1.00 63.94 109 HIS A N 1
ATOM 872 C CA . HIS A 1 109 ? -3.947 12.895 19.340 1.00 63.94 109 HIS A CA 1
ATOM 873 C C . HIS A 1 109 ? -3.575 13.759 20.550 1.00 63.94 109 HIS A C 1
ATOM 875 O O . HIS A 1 109 ? -4.245 13.704 21.576 1.00 63.94 109 HIS A O 1
ATOM 881 N N . ARG A 1 110 ? -2.533 14.593 20.443 1.00 72.19 110 ARG A N 1
ATOM 882 C CA . ARG A 1 110 ? -2.125 15.485 21.539 1.00 72.19 110 ARG A CA 1
ATOM 883 C C . ARG A 1 110 ? -3.147 16.595 21.806 1.00 72.19 110 ARG A C 1
ATOM 885 O O . ARG A 1 110 ? -3.275 17.029 22.945 1.00 72.19 110 ARG A O 1
ATOM 892 N N . GLN A 1 111 ? -3.830 17.078 20.771 1.00 74.00 111 GLN A N 1
ATOM 893 C CA . GLN A 1 111 ? -4.781 18.186 20.879 1.00 74.00 111 GLN A CA 1
ATOM 894 C C . GLN A 1 111 ? -6.188 17.737 21.287 1.00 74.00 111 GLN A C 1
ATOM 896 O O . GLN A 1 111 ? -7.006 18.591 21.620 1.00 74.00 111 GLN A O 1
ATOM 901 N N . HIS A 1 112 ? -6.502 16.439 21.245 1.00 65.00 112 HIS A N 1
ATOM 902 C CA . HIS A 1 112 ? -7.831 15.902 21.570 1.00 65.00 112 HIS A CA 1
ATOM 903 C C . HIS A 1 112 ? -7.732 14.860 22.705 1.00 65.00 112 HIS A C 1
ATOM 905 O O . HIS A 1 112 ? -7.893 13.659 22.464 1.00 65.00 112 HIS A O 1
ATOM 911 N N . PRO A 1 113 ? -7.457 15.304 23.950 1.00 61.06 113 PRO A N 1
ATOM 912 C CA . PRO A 1 113 ? -7.275 14.423 25.111 1.00 61.06 113 PRO A CA 1
ATOM 913 C C . PRO A 1 113 ? -8.553 13.666 25.517 1.00 61.06 113 PRO A C 1
ATOM 915 O O . PRO A 1 113 ? -8.467 12.644 26.190 1.00 61.06 113 PRO A O 1
ATOM 918 N N . ASP A 1 114 ? -9.726 14.100 25.043 1.00 59.44 114 ASP A N 1
ATOM 919 C CA . ASP A 1 114 ? -11.010 13.417 25.261 1.00 59.44 114 ASP A CA 1
ATOM 920 C C . ASP A 1 114 ? -11.205 12.160 24.385 1.00 59.44 114 ASP A C 1
ATOM 922 O O . ASP A 1 114 ? -12.264 11.530 24.430 1.00 59.44 114 ASP A O 1
ATOM 926 N N . SER A 1 115 ? -10.190 11.769 23.603 1.00 56.94 115 SER A N 1
ATOM 927 C CA . SER A 1 115 ? -10.170 10.508 22.842 1.00 56.94 115 SER A CA 1
ATOM 928 C C . SER A 1 115 ? -10.021 9.254 23.712 1.00 56.94 115 SER A C 1
ATOM 930 O O . SER A 1 115 ? -10.164 8.159 23.196 1.00 56.94 115 SER A O 1
ATOM 932 N N . GLY A 1 116 ? -9.860 9.379 25.036 1.00 58.78 116 GLY A N 1
ATOM 933 C CA . GLY A 1 116 ? -9.961 8.240 25.965 1.00 58.78 116 GLY A CA 1
ATOM 934 C C . GLY A 1 116 ? -11.370 7.630 26.077 1.00 58.78 116 GLY A C 1
ATOM 935 O O . GLY A 1 116 ? -11.602 6.721 26.879 1.00 58.78 116 GLY A O 1
ATOM 936 N N . LYS A 1 117 ? -12.343 8.139 25.312 1.00 68.81 117 LYS A N 1
ATOM 937 C CA . LYS A 1 117 ? -13.642 7.494 25.137 1.00 68.81 117 LYS A CA 1
ATOM 938 C C . LYS A 1 117 ? -13.442 6.306 24.209 1.00 68.81 117 LYS A C 1
ATOM 940 O O . LYS A 1 117 ? -13.195 6.508 23.028 1.00 68.81 117 LYS A O 1
ATOM 945 N N . GLN A 1 118 ? -13.604 5.102 24.762 1.00 77.62 118 GLN A N 1
ATOM 946 C CA . GLN A 1 118 ? -13.674 3.853 24.000 1.00 77.62 118 GLN A CA 1
ATOM 947 C C . GLN A 1 118 ? -14.448 4.092 22.707 1.00 77.62 118 GLN A C 1
ATOM 949 O O . GLN A 1 118 ? -15.581 4.559 22.787 1.00 77.62 118 GLN A O 1
ATOM 954 N N . HIS A 1 119 ? -13.859 3.783 21.557 1.00 85.19 119 HIS A N 1
ATOM 955 C CA . HIS A 1 119 ? -14.505 3.955 20.256 1.00 85.19 119 HIS A CA 1
ATOM 956 C C . HIS A 1 119 ? -15.579 2.864 20.063 1.00 85.19 119 HIS A C 1
ATOM 958 O O . HIS A 1 119 ? -15.229 1.741 19.663 1.00 85.19 119 HIS A O 1
ATOM 964 N N . PRO A 1 120 ? -16.882 3.111 20.348 1.00 88.94 120 PRO A N 1
ATOM 965 C CA . PRO A 1 120 ? -17.907 2.067 20.263 1.00 88.94 120 PRO A CA 1
ATOM 966 C C . PRO A 1 120 ? -18.005 1.466 18.854 1.00 88.94 120 PRO A C 1
ATOM 968 O O . PRO A 1 120 ? -18.308 0.280 18.704 1.00 88.94 120 PRO A O 1
ATOM 971 N N . GLU A 1 121 ? -17.675 2.247 17.826 1.00 90.94 121 GLU A N 1
ATOM 972 C CA . GLU A 1 121 ? -17.608 1.821 16.434 1.00 90.94 121 GLU A CA 1
ATOM 973 C C . GLU A 1 121 ? -16.589 0.698 16.201 1.00 90.94 121 GLU A C 1
ATOM 975 O O . GLU A 1 121 ? -16.883 -0.228 15.445 1.00 90.94 121 GLU A O 1
ATOM 980 N N . LEU A 1 122 ? -15.435 0.696 16.884 1.00 91.69 122 LEU A N 1
ATOM 981 C CA . LEU A 1 122 ? -14.443 -0.382 16.759 1.00 91.69 122 LEU A CA 1
ATOM 982 C C . LEU A 1 122 ? -14.949 -1.680 17.393 1.00 91.69 122 LEU A C 1
ATOM 984 O O . LEU A 1 122 ? -14.758 -2.770 16.845 1.00 91.69 122 LEU A O 1
ATOM 988 N N . HIS A 1 123 ? -15.645 -1.570 18.525 1.00 91.75 123 HIS A N 1
ATOM 989 C CA . HIS A 1 123 ? -16.283 -2.710 19.180 1.00 91.75 123 HIS A CA 1
ATOM 990 C C . HIS A 1 123 ? -17.394 -3.308 18.309 1.00 91.75 123 HIS A C 1
ATOM 992 O O . HIS A 1 123 ? -17.448 -4.529 18.124 1.00 91.75 123 HIS A O 1
ATOM 998 N N . GLN A 1 124 ? -18.239 -2.454 17.729 1.00 93.62 124 GLN A N 1
ATOM 999 C CA . GLN A 1 124 ? -19.298 -2.869 16.815 1.00 93.62 124 GLN A CA 1
ATOM 1000 C C . GLN A 1 124 ? -18.724 -3.491 15.536 1.00 93.62 124 GLN A C 1
ATOM 1002 O O . GLN A 1 124 ? -19.191 -4.545 15.103 1.00 93.62 124 GLN A O 1
ATOM 1007 N N . ALA A 1 125 ? -17.670 -2.900 14.964 1.00 95.88 125 ALA A N 1
ATOM 1008 C CA . ALA A 1 125 ? -16.983 -3.441 13.795 1.00 95.88 125 ALA A CA 1
ATOM 1009 C C . ALA A 1 125 ? -16.431 -4.847 14.069 1.00 95.88 125 ALA A C 1
ATOM 1011 O O . ALA A 1 125 ? -16.683 -5.767 13.289 1.00 95.88 125 ALA A O 1
ATOM 1012 N N . ARG A 1 126 ? -15.757 -5.058 15.209 1.00 96.44 126 ARG A N 1
ATOM 1013 C CA . ARG A 1 126 ? -15.264 -6.386 15.605 1.00 96.44 126 ARG A CA 1
ATOM 1014 C C . ARG A 1 126 ? -16.400 -7.400 15.751 1.00 96.44 126 ARG A C 1
ATOM 1016 O O . ARG A 1 126 ? -16.272 -8.518 15.253 1.00 96.44 126 ARG A O 1
ATOM 1023 N N . ALA A 1 127 ? -17.503 -7.022 16.398 1.00 96.81 127 ALA A N 1
ATOM 1024 C CA . ALA A 1 127 ? -18.663 -7.899 16.560 1.00 96.81 127 ALA A CA 1
ATOM 1025 C C . ALA A 1 127 ? -19.277 -8.294 15.203 1.00 96.81 127 ALA A C 1
ATOM 1027 O O . ALA A 1 127 ? -19.553 -9.474 14.966 1.00 96.81 127 ALA A O 1
ATOM 1028 N N . ASN A 1 128 ? -19.413 -7.331 14.288 1.00 97.19 128 ASN A N 1
ATOM 1029 C CA . ASN A 1 128 ? -19.918 -7.560 12.935 1.00 97.19 128 ASN A CA 1
ATOM 1030 C C . ASN A 1 128 ? -18.990 -8.474 12.124 1.00 97.19 128 ASN A C 1
ATOM 1032 O O . ASN A 1 128 ? -19.469 -9.398 11.470 1.00 97.19 128 ASN A O 1
ATOM 1036 N N . LEU A 1 129 ? -17.671 -8.277 12.207 1.00 97.19 129 LEU A N 1
ATOM 1037 C CA . LEU A 1 129 ? -16.688 -9.130 11.532 1.00 97.19 129 LEU A CA 1
ATOM 1038 C C . LEU A 1 129 ? -16.700 -10.567 12.074 1.00 97.19 129 LEU A C 1
ATOM 1040 O O . LEU A 1 129 ? -16.646 -11.525 11.306 1.00 97.19 129 LEU A O 1
ATOM 1044 N N . GLN A 1 130 ? -16.830 -10.743 13.392 1.00 97.62 130 GLN A N 1
ATOM 1045 C CA . GLN A 1 130 ? -16.968 -12.072 13.997 1.00 97.62 130 GLN A CA 1
ATOM 1046 C C . GLN A 1 130 ? -18.267 -12.764 13.577 1.00 97.62 130 GLN A C 1
ATOM 1048 O O . GLN A 1 130 ? -18.269 -13.974 13.352 1.00 97.62 130 GLN A O 1
ATOM 1053 N N . LYS A 1 131 ? -19.366 -12.010 13.456 1.00 97.31 131 LYS A N 1
ATOM 1054 C CA . LYS A 1 131 ? -20.617 -12.531 12.902 1.00 97.31 131 LYS A CA 1
ATOM 1055 C C . LYS A 1 131 ? -20.431 -12.953 11.443 1.00 97.31 131 LYS A C 1
ATOM 1057 O O . LYS A 1 131 ? -20.769 -14.082 11.114 1.00 97.31 131 LYS A O 1
ATOM 1062 N N . ALA A 1 132 ? -19.813 -12.110 10.616 1.00 97.12 132 ALA A N 1
ATOM 1063 C CA . ALA A 1 132 ? -19.532 -12.425 9.217 1.00 97.12 132 ALA A CA 1
ATOM 1064 C C . ALA A 1 132 ? -18.674 -13.693 9.059 1.00 97.12 132 ALA A C 1
ATOM 1066 O O . ALA A 1 132 ? -18.948 -14.498 8.175 1.00 97.12 132 ALA A O 1
ATOM 1067 N N . LEU A 1 133 ? -17.687 -13.929 9.935 1.00 96.88 133 LEU A N 1
ATOM 1068 C CA . LEU A 1 133 ? -16.917 -15.180 9.923 1.00 96.88 133 LEU A CA 1
ATOM 1069 C C . LEU A 1 133 ? -17.777 -16.418 10.193 1.00 96.88 133 LEU A C 1
ATOM 1071 O O . LEU A 1 133 ? -17.567 -17.439 9.541 1.00 96.88 133 LEU A O 1
ATOM 1075 N N . ARG A 1 134 ? -18.719 -16.343 11.144 1.00 97.25 134 ARG A N 1
ATOM 1076 C CA . ARG A 1 134 ? -19.652 -17.447 11.422 1.00 97.25 134 ARG A CA 1
ATOM 1077 C C . ARG A 1 134 ? -20.574 -17.684 10.231 1.00 97.25 134 ARG A C 1
ATOM 1079 O O . ARG A 1 134 ? -20.639 -18.804 9.736 1.00 97.25 134 ARG A O 1
ATOM 1086 N N . ASP A 1 135 ? -21.164 -16.612 9.707 1.00 95.31 135 ASP A N 1
ATOM 1087 C CA . ASP A 1 135 ? -22.046 -16.665 8.539 1.00 95.31 135 ASP A CA 1
ATOM 1088 C C . ASP A 1 135 ? -21.308 -17.272 7.319 1.00 95.31 135 ASP A C 1
ATOM 1090 O O . ASP A 1 135 ? -21.854 -18.112 6.607 1.00 95.31 135 ASP A O 1
ATOM 1094 N N . LEU A 1 136 ? -20.033 -16.920 7.100 1.00 94.38 136 LEU A N 1
ATOM 1095 C CA . LEU A 1 136 ? -19.195 -17.481 6.028 1.00 94.38 136 LEU A CA 1
ATOM 1096 C C . LEU A 1 136 ? -18.779 -18.939 6.271 1.00 94.38 136 LEU A C 1
ATOM 1098 O O . LEU A 1 136 ? -18.599 -19.685 5.305 1.00 94.38 136 LEU A O 1
ATOM 1102 N N . ALA A 1 137 ? -18.605 -19.351 7.527 1.00 92.75 137 ALA A N 1
ATOM 1103 C CA . ALA A 1 137 ? -18.299 -20.737 7.871 1.00 92.75 137 ALA A CA 1
ATOM 1104 C C . ALA A 1 137 ? -19.503 -21.658 7.604 1.00 92.75 137 ALA A C 1
ATOM 1106 O O . ALA A 1 137 ? -19.325 -22.769 7.096 1.00 92.75 137 ALA A O 1
ATOM 1107 N N . GLU A 1 138 ? -20.710 -21.165 7.890 1.00 92.56 138 GLU A N 1
ATOM 1108 C CA . GLU A 1 138 ? -21.987 -21.858 7.683 1.00 92.56 138 GLU A CA 1
ATOM 1109 C C . GLU A 1 138 ? -22.485 -21.779 6.230 1.00 92.56 138 GLU A C 1
ATOM 1111 O O . GLU A 1 138 ? -23.227 -22.653 5.776 1.00 92.56 138 GLU A O 1
ATOM 1116 N N . ALA A 1 139 ? -22.047 -20.774 5.464 1.00 91.44 139 ALA A N 1
ATOM 1117 C CA . ALA A 1 139 ? -22.428 -20.609 4.067 1.00 91.44 139 ALA A CA 1
ATOM 1118 C C . ALA A 1 139 ? -22.065 -21.837 3.211 1.00 91.44 139 ALA A C 1
ATOM 1120 O O . ALA A 1 139 ? -20.964 -22.398 3.301 1.00 91.44 139 ALA A O 1
ATOM 1121 N N . ALA A 1 140 ? -22.988 -22.214 2.317 1.00 84.25 140 ALA A N 1
ATOM 1122 C CA . ALA A 1 140 ? -22.837 -23.347 1.409 1.00 84.25 140 ALA A CA 1
ATOM 1123 C C . ALA A 1 140 ? -21.491 -23.318 0.660 1.00 84.25 140 ALA A C 1
ATOM 1125 O O . ALA A 1 140 ? -21.001 -22.270 0.241 1.00 84.25 140 ALA A O 1
ATOM 1126 N N . ARG A 1 141 ? -20.886 -24.491 0.442 1.00 80.62 141 ARG A N 1
ATOM 1127 C CA . ARG A 1 141 ? -19.540 -24.610 -0.157 1.00 80.62 141 ARG A CA 1
ATOM 1128 C C . ARG A 1 141 ? -19.468 -24.205 -1.640 1.00 80.62 141 ARG A C 1
ATOM 1130 O O . ARG A 1 141 ? -18.382 -24.165 -2.204 1.00 80.62 141 ARG A O 1
ATOM 1137 N N . HIS A 1 142 ? -20.595 -23.890 -2.278 1.00 75.00 142 HIS A N 1
ATOM 1138 C CA . HIS A 1 142 ? -20.708 -23.782 -3.737 1.00 75.00 142 HIS A CA 1
ATOM 1139 C C . HIS A 1 142 ? -20.515 -22.372 -4.324 1.00 75.00 142 HIS A C 1
ATOM 1141 O O . HIS A 1 142 ? -20.788 -22.163 -5.500 1.00 75.00 142 HIS A O 1
ATOM 1147 N N . PHE A 1 143 ? -19.979 -21.408 -3.572 1.00 79.31 143 PHE A N 1
ATOM 1148 C CA . PHE A 1 143 ? -19.737 -20.044 -4.074 1.00 79.31 143 PHE A CA 1
ATOM 1149 C C . PHE A 1 143 ? -18.430 -19.874 -4.875 1.00 79.31 143 PHE A C 1
ATOM 1151 O O . PHE A 1 143 ? -17.795 -18.827 -4.787 1.00 79.31 143 PHE A O 1
ATOM 1158 N N . GLY A 1 144 ? -17.984 -20.889 -5.622 1.00 78.75 144 GLY A N 1
ATOM 1159 C CA . GLY A 1 144 ? -16.890 -20.751 -6.601 1.00 78.75 144 GLY A CA 1
ATOM 1160 C C . GLY A 1 144 ? -15.588 -20.118 -6.076 1.00 78.75 144 GLY A C 1
ATOM 1161 O O . GLY A 1 144 ? -14.962 -19.340 -6.786 1.00 78.75 144 GLY A O 1
ATOM 1162 N N . GLY A 1 145 ? -15.205 -20.378 -4.820 1.00 86.25 145 GLY A N 1
ATOM 1163 C CA . GLY A 1 145 ? -14.005 -19.796 -4.192 1.00 86.25 145 GLY A CA 1
ATOM 1164 C C . GLY A 1 145 ? -14.166 -18.367 -3.647 1.00 86.25 145 GLY A C 1
ATOM 1165 O O . GLY A 1 145 ? -13.301 -17.889 -2.916 1.00 86.25 145 GLY A O 1
ATOM 1166 N N . HIS A 1 146 ? -15.288 -17.684 -3.902 1.00 91.44 146 HIS A N 1
ATOM 1167 C CA . HIS A 1 146 ? -15.557 -16.362 -3.318 1.00 91.44 146 HIS A CA 1
ATOM 1168 C C . HIS A 1 146 ? -15.702 -16.416 -1.795 1.00 91.44 146 HIS A C 1
ATOM 1170 O O . HIS A 1 146 ? -15.280 -15.490 -1.108 1.00 91.44 146 HIS A O 1
ATOM 1176 N N . ARG A 1 147 ? -16.246 -17.521 -1.265 1.00 92.75 147 ARG A N 1
ATOM 1177 C CA . ARG A 1 147 ? -16.375 -17.746 0.182 1.00 92.75 147 ARG A CA 1
ATOM 1178 C C . ARG A 1 147 ? -15.019 -17.740 0.882 1.00 92.75 147 ARG A C 1
ATOM 1180 O O . ARG A 1 147 ? -14.883 -17.126 1.930 1.00 92.75 147 ARG A O 1
ATOM 1187 N N . GLU A 1 148 ? -14.033 -18.419 0.301 1.00 92.50 148 GLU A N 1
ATOM 1188 C CA . GLU A 1 148 ? -12.685 -18.530 0.863 1.00 92.50 148 GLU A CA 1
ATOM 1189 C C . GLU A 1 148 ? -11.993 -17.166 0.891 1.00 92.50 148 GLU A C 1
ATOM 1191 O O . GLU A 1 148 ? -11.554 -16.727 1.949 1.00 92.50 148 GLU A O 1
ATOM 1196 N N . LYS A 1 149 ? -12.056 -16.413 -0.215 1.00 93.38 149 LYS A N 1
ATOM 1197 C CA . LYS A 1 149 ? -11.540 -15.035 -0.261 1.00 93.38 149 LYS A CA 1
ATOM 1198 C C . LYS A 1 149 ? -12.238 -14.109 0.735 1.00 93.38 149 LYS A C 1
ATOM 1200 O O . LYS A 1 149 ? -11.583 -13.335 1.426 1.00 93.38 149 LYS A O 1
ATOM 1205 N N . ALA A 1 150 ? -13.566 -14.182 0.837 1.00 95.06 150 ALA A N 1
ATOM 1206 C CA . ALA A 1 150 ? -14.315 -13.386 1.809 1.00 95.06 150 ALA A CA 1
ATOM 1207 C C . ALA A 1 150 ? -13.908 -13.734 3.249 1.00 95.06 150 ALA A C 1
ATOM 1209 O O . ALA A 1 150 ? -13.757 -12.841 4.084 1.00 95.06 150 ALA A O 1
ATOM 1210 N N . TYR A 1 151 ? -13.679 -15.017 3.529 1.00 94.75 151 TYR A N 1
ATOM 1211 C CA . TYR A 1 151 ? -13.224 -15.497 4.828 1.00 94.75 151 TYR A CA 1
ATOM 1212 C C . TYR A 1 151 ? -11.823 -14.962 5.164 1.00 94.75 151 TYR A C 1
ATOM 1214 O O . TYR A 1 151 ?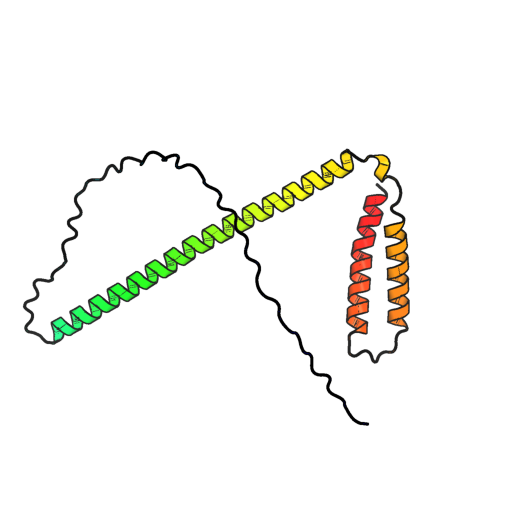 -11.632 -14.384 6.234 1.00 94.75 151 TYR A O 1
ATOM 1222 N N . GLU A 1 152 ? -10.877 -15.048 4.227 1.00 95.50 152 GLU A N 1
ATOM 1223 C CA . GLU A 1 152 ? -9.524 -14.491 4.364 1.00 95.50 152 GLU A CA 1
ATOM 1224 C C . GLU A 1 152 ? -9.532 -12.976 4.608 1.00 95.50 152 GLU A C 1
ATOM 1226 O O . GLU A 1 152 ? -8.892 -12.495 5.549 1.00 95.50 152 GLU A O 1
ATOM 1231 N N . HIS A 1 153 ? -10.291 -12.218 3.810 1.00 97.00 153 HIS A N 1
ATOM 1232 C CA . HIS A 1 153 ? -10.421 -10.769 3.979 1.00 97.00 153 HIS A CA 1
ATOM 1233 C C . HIS A 1 153 ? -11.039 -10.403 5.330 1.00 97.00 153 HIS A C 1
ATOM 1235 O O . HIS A 1 153 ? -10.568 -9.477 5.991 1.00 97.00 153 HIS A O 1
ATOM 1241 N N . THR A 1 154 ? -12.042 -11.158 5.784 1.00 96.75 154 THR A N 1
ATOM 1242 C CA . THR A 1 154 ? -12.669 -10.928 7.092 1.00 96.75 154 THR A CA 1
ATOM 1243 C C . THR A 1 154 ? -11.682 -11.203 8.231 1.00 96.75 154 THR A C 1
ATOM 1245 O O . THR A 1 154 ? -11.596 -10.421 9.178 1.00 96.75 154 THR A O 1
ATOM 1248 N N . GLN A 1 155 ? -10.871 -12.263 8.133 1.00 97.25 155 GLN A N 1
ATOM 1249 C CA . GLN A 1 155 ? -9.807 -12.528 9.107 1.00 97.25 155 GLN A CA 1
ATOM 1250 C C . GLN A 1 155 ? -8.720 -11.446 9.111 1.00 97.25 155 GLN A C 1
ATOM 1252 O O . GLN A 1 155 ? -8.187 -11.116 10.173 1.00 97.25 155 GLN A O 1
ATOM 1257 N N . LEU A 1 156 ? -8.351 -10.915 7.943 1.00 96.31 156 LEU A N 1
ATOM 1258 C CA . LEU A 1 156 ? -7.389 -9.818 7.846 1.00 96.31 156 LEU A CA 1
ATOM 1259 C C . LEU A 1 156 ? -7.934 -8.552 8.521 1.00 96.31 156 LEU A C 1
ATOM 1261 O O . LEU A 1 156 ? -7.248 -7.975 9.358 1.00 96.31 156 LEU A O 1
ATOM 1265 N N . ALA A 1 157 ? -9.193 -8.197 8.255 1.00 96.56 157 ALA A N 1
ATOM 1266 C CA . ALA A 1 157 ? -9.843 -7.049 8.882 1.00 96.56 157 ALA A CA 1
ATOM 1267 C C . ALA A 1 157 ? -9.878 -7.166 10.418 1.00 96.56 157 ALA A C 1
ATOM 1269 O O . ALA A 1 157 ? -9.572 -6.205 11.119 1.00 96.56 157 ALA A O 1
ATOM 1270 N N . ILE A 1 158 ? -10.170 -8.353 10.971 1.00 95.75 158 ILE A N 1
ATOM 1271 C CA . ILE A 1 158 ? -10.107 -8.574 12.430 1.00 95.75 158 ILE A CA 1
ATOM 1272 C C . ILE A 1 158 ? -8.685 -8.351 12.961 1.00 95.75 158 ILE A C 1
ATOM 1274 O O . ILE A 1 158 ? -8.514 -7.686 13.985 1.00 95.75 158 ILE A O 1
ATOM 1278 N N . ARG A 1 159 ? -7.665 -8.858 12.254 1.00 95.69 159 ARG A N 1
ATOM 1279 C CA . ARG A 1 159 ? -6.251 -8.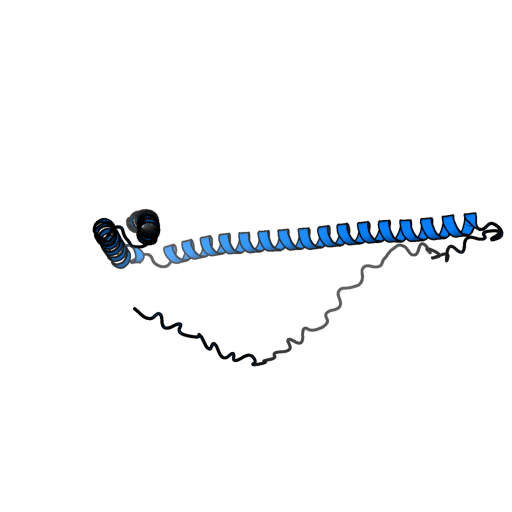674 12.625 1.00 95.69 159 ARG A CA 1
ATOM 1280 C C . ARG A 1 159 ? -5.811 -7.209 12.620 1.00 95.69 159 ARG A C 1
ATOM 1282 O O . ARG A 1 159 ? -4.899 -6.872 13.367 1.00 95.69 159 ARG A O 1
ATOM 1289 N N . GLU A 1 160 ? -6.443 -6.354 11.821 1.00 94.75 160 GLU A N 1
ATOM 1290 C CA . GLU A 1 160 ? -6.175 -4.910 11.781 1.00 94.75 160 GLU A CA 1
ATOM 1291 C C . GLU A 1 160 ? -6.948 -4.131 12.858 1.00 94.75 160 GLU A C 1
ATOM 1293 O O . GLU A 1 160 ? -6.400 -3.208 13.468 1.00 94.75 160 GLU A O 1
ATOM 1298 N N . VAL A 1 161 ? -8.187 -4.535 13.161 1.00 94.94 161 VAL A N 1
ATOM 1299 C CA . VAL A 1 161 ? -9.028 -3.887 14.185 1.00 94.94 161 VAL A CA 1
ATOM 1300 C C . VAL A 1 161 ? -8.511 -4.154 15.605 1.00 94.94 161 VAL A C 1
ATOM 1302 O O . VAL A 1 161 ? -8.553 -3.266 16.455 1.00 94.94 161 VAL A O 1
ATOM 1305 N N . GLU A 1 162 ? -7.974 -5.342 15.895 1.00 95.00 162 GLU A N 1
ATOM 1306 C CA . GLU A 1 162 ? -7.500 -5.679 17.247 1.00 95.00 162 GLU A CA 1
ATOM 1307 C C . GLU A 1 162 ? -6.330 -4.804 17.760 1.00 95.00 162 GLU A C 1
ATOM 1309 O O . GLU A 1 162 ? -6.365 -4.379 18.920 1.00 95.00 162 GLU A O 1
ATOM 1314 N N . PRO A 1 163 ? -5.282 -4.492 16.970 1.00 93.25 163 PRO A N 1
ATOM 1315 C CA . PRO A 1 163 ? -4.284 -3.484 17.321 1.00 93.25 163 PRO A CA 1
ATOM 1316 C C . PRO A 1 163 ? -4.879 -2.094 17.555 1.00 93.25 163 PRO A C 1
ATOM 1318 O O . PRO A 1 163 ? -4.477 -1.445 18.519 1.00 93.25 163 PRO A O 1
ATOM 1321 N N . ALA A 1 164 ? -5.844 -1.663 16.733 1.00 90.38 164 ALA A N 1
ATOM 1322 C CA . ALA A 1 164 ? -6.504 -0.367 16.897 1.00 90.38 164 ALA A CA 1
ATOM 1323 C C . ALA A 1 164 ? -7.244 -0.287 18.242 1.00 90.38 164 ALA A C 1
ATOM 1325 O O . ALA A 1 164 ? -7.029 0.649 19.003 1.00 90.38 164 ALA A O 1
ATOM 1326 N N . MET A 1 165 ? -7.995 -1.332 18.610 1.00 90.38 165 MET A N 1
ATOM 1327 C CA . MET A 1 165 ? -8.653 -1.423 19.923 1.00 90.38 165 MET A CA 1
ATOM 1328 C C . MET A 1 165 ? -7.667 -1.477 21.100 1.00 90.38 165 MET A C 1
ATOM 1330 O O . MET A 1 165 ? -7.987 -1.042 22.202 1.00 90.38 165 MET A O 1
ATOM 1334 N N . ARG A 1 166 ? -6.470 -2.052 20.916 1.00 90.06 166 ARG A N 1
ATOM 1335 C CA . ARG A 1 166 ? -5.423 -2.050 21.957 1.00 90.06 166 ARG A CA 1
ATOM 1336 C C . ARG A 1 166 ? -4.761 -0.686 22.110 1.00 90.06 166 ARG A C 1
ATOM 1338 O O . ARG A 1 166 ? -4.348 -0.364 23.220 1.00 90.06 166 ARG A O 1
ATOM 1345 N N . ALA A 1 167 ? -4.626 0.061 21.017 1.00 86.12 167 ALA A N 1
ATOM 1346 C CA . ALA A 1 167 ? -4.126 1.428 21.035 1.00 86.12 167 ALA A CA 1
ATOM 1347 C C . ALA A 1 167 ? -5.142 2.382 21.678 1.00 86.12 167 ALA A C 1
ATOM 1349 O O . ALA A 1 167 ? -4.729 3.221 22.462 1.00 86.12 167 ALA A O 1
ATOM 1350 N N . ASP A 1 168 ? -6.438 2.175 21.427 1.00 82.81 168 ASP A N 1
ATOM 1351 C CA . ASP A 1 168 ? -7.548 2.934 22.029 1.00 82.81 168 ASP A CA 1
ATOM 1352 C C . ASP A 1 168 ? -7.612 2.813 23.565 1.00 82.81 168 ASP A C 1
ATOM 1354 O O . ASP A 1 168 ? -7.993 3.736 24.272 1.00 82.81 168 ASP A O 1
ATOM 1358 N N . ARG A 1 169 ? -7.194 1.670 24.123 1.00 77.00 169 ARG A N 1
ATOM 1359 C CA . ARG A 1 169 ? -7.182 1.448 25.583 1.00 77.00 169 ARG A CA 1
ATOM 1360 C C . ARG A 1 169 ? -6.032 2.139 26.331 1.00 77.00 169 ARG A C 1
ATOM 1362 O O . ARG A 1 169 ? -5.977 1.989 27.552 1.00 77.00 169 ARG A O 1
ATOM 1369 N N . ARG A 1 170 ? -5.074 2.754 25.634 1.00 66.44 170 ARG A N 1
ATOM 1370 C CA . ARG A 1 170 ? -3.856 3.333 26.228 1.00 66.44 170 ARG A CA 1
ATOM 1371 C C . ARG A 1 170 ? -3.962 4.841 26.344 1.00 66.44 170 ARG A C 1
ATOM 1373 O O . ARG A 1 170 ? -3.536 5.335 27.408 1.00 66.44 170 ARG A O 1
#

Sequence (170 aa):
MQRTTGCFALAGAVTLLGGMAAQAHSQNPRHPQNPRQGGLHAGLWVPQANAHSPQALCDLVEEHQAWHRQNDQRMRTARYARDHRRFHVRLDARRDDILDARRQGRQYHRQHPDSGKQHPELHQARANLQKALRDLAEAARHFGGHREKAYEHTQLAIREVEPAMRADRR

Foldseek 3Di:
DDDDDDDDDDDDDDDDDDDDDDPDDDDDDDDDDDPDPPDPPPPPCPPPDPPDDPVVVVVVVVVVVVVVVVVVVVVVVVVVVVVVVVVVVVVVVVVVVVVVVVVVVVVVCVVCVVLLPQPVVLVVLLVVLVVQLVVLVPDDPPPPCVSVVSNVVSVVVNVVSVVVNVVSND